Protein AF-A0A2V8R215-F1 (afdb_monomer_lite)

pLDDT: mean 82.57, std 12.53, range [35.72, 97.81]

Foldseek 3Di:
DDPVVVVVVVLVVVVVCLVVVLVVVQVVQVVVQVVVDDPDRDDDDQRQPQDPCCFAPHPNHQAKHFPDDVVVVVVCVVVLNPDGGDIPAPCLVVQLVVLCVVLPDDPPDDPVSVVVSSVSSNCSSCVRGRHGHPVRVVSSVCSVCVVCCVVVVPDDPPDD

Structure (mmCIF, N/CA/C/O backbone):
data_AF-A0A2V8R215-F1
#
_entry.id   AF-A0A2V8R215-F1
#
loop_
_atom_site.group_PDB
_atom_site.id
_atom_site.type_symbol
_atom_site.label_atom_id
_atom_site.label_alt_id
_atom_site.label_comp_id
_atom_site.label_asym_id
_atom_site.label_entity_id
_atom_site.label_seq_id
_atom_site.pdbx_PDB_ins_code
_atom_site.Cartn_x
_atom_site.Cartn_y
_atom_site.Cartn_z
_atom_site.occupancy
_atom_site.B_iso_or_equiv
_atom_site.auth_seq_id
_atom_site.auth_comp_id
_atom_site.auth_asym_id
_atom_site.auth_atom_id
_atom_site.pdbx_PDB_model_num
ATOM 1 N N . MET A 1 1 ? -11.428 26.345 6.101 1.00 66.50 1 MET A N 1
ATOM 2 C CA . MET A 1 1 ? -11.129 25.395 5.012 1.00 66.50 1 MET A CA 1
ATOM 3 C C . MET A 1 1 ? -12.229 24.346 4.995 1.00 66.50 1 MET A C 1
ATOM 5 O O . MET A 1 1 ? -12.501 23.766 6.042 1.00 66.50 1 MET A O 1
ATOM 9 N N . SER A 1 2 ? -12.919 24.167 3.873 1.00 89.88 2 SER A N 1
ATOM 10 C CA . SER A 1 2 ? -14.016 23.202 3.738 1.00 89.88 2 SER A CA 1
ATOM 11 C C . SER A 1 2 ? -13.491 21.766 3.613 1.00 89.88 2 SER A C 1
ATOM 13 O O . SER A 1 2 ? -12.352 21.540 3.204 1.00 89.88 2 SER A O 1
ATOM 15 N N . SER A 1 3 ? -14.322 20.761 3.914 1.00 77.81 3 SER A N 1
ATOM 16 C CA . SER A 1 3 ? -13.950 19.346 3.724 1.00 77.81 3 SER A CA 1
ATOM 17 C C . SER A 1 3 ? -13.590 19.017 2.271 1.00 77.81 3 SER A C 1
ATOM 19 O O . SER A 1 3 ? -12.771 18.134 2.025 1.00 77.81 3 SER A O 1
ATOM 21 N N . ARG A 1 4 ? -14.177 19.741 1.311 1.00 79.00 4 ARG A N 1
ATOM 22 C CA . ARG A 1 4 ? -13.870 19.608 -0.113 1.00 79.00 4 ARG A CA 1
ATOM 23 C C . ARG A 1 4 ? -12.467 20.123 -0.434 1.00 79.00 4 ARG A C 1
ATOM 25 O O . ARG A 1 4 ? -11.692 19.396 -1.042 1.00 79.00 4 ARG A O 1
ATOM 32 N N . GLU A 1 5 ? -12.117 21.312 0.053 1.00 85.12 5 GLU A N 1
ATOM 33 C CA . GLU A 1 5 ? -10.774 21.889 -0.114 1.00 85.12 5 GLU A CA 1
ATOM 34 C C . GLU A 1 5 ? -9.690 21.008 0.525 1.00 85.12 5 GLU A C 1
ATOM 36 O O . GLU A 1 5 ? -8.615 20.825 -0.044 1.00 85.12 5 GLU A O 1
ATOM 41 N N . VAL A 1 6 ? -9.974 20.423 1.697 1.00 82.25 6 VAL A N 1
ATOM 42 C CA . VAL A 1 6 ? -9.078 19.451 2.348 1.00 82.25 6 VAL A CA 1
ATOM 43 C C . VAL A 1 6 ? -8.839 18.247 1.436 1.00 82.25 6 VAL A C 1
ATOM 45 O O . VAL A 1 6 ? -7.693 17.858 1.222 1.00 82.25 6 VAL A O 1
ATOM 48 N N . LEU A 1 7 ? -9.905 17.655 0.889 1.00 79.50 7 LEU A N 1
ATOM 49 C CA . LEU A 1 7 ? -9.808 16.476 0.029 1.00 79.50 7 LEU A CA 1
ATOM 50 C C . LEU A 1 7 ? -9.047 16.768 -1.271 1.00 79.50 7 LEU A C 1
ATOM 52 O O . LEU A 1 7 ? -8.211 15.962 -1.683 1.00 79.50 7 LEU A O 1
ATOM 56 N N . GLU A 1 8 ? -9.305 17.914 -1.898 1.00 84.88 8 GLU A N 1
ATOM 57 C CA . GLU A 1 8 ? -8.614 18.348 -3.117 1.00 84.88 8 GLU A CA 1
ATOM 58 C C . GLU A 1 8 ? -7.108 18.524 -2.863 1.00 84.88 8 GLU A C 1
ATOM 60 O O . GLU A 1 8 ? -6.291 17.979 -3.608 1.00 84.88 8 GLU A O 1
ATOM 65 N N . ARG A 1 9 ? -6.725 19.172 -1.752 1.00 87.31 9 ARG A N 1
ATOM 66 C CA . ARG A 1 9 ? -5.313 19.309 -1.350 1.00 87.31 9 ARG A CA 1
ATOM 67 C C . ARG A 1 9 ? -4.648 17.968 -1.047 1.00 87.31 9 ARG A C 1
ATOM 69 O O . ARG A 1 9 ? -3.540 17.721 -1.510 1.00 87.31 9 ARG A O 1
ATOM 76 N N . LEU A 1 10 ? -5.315 17.082 -0.304 1.00 85.56 10 LEU A N 1
ATOM 77 C CA . LEU A 1 10 ? -4.786 15.743 -0.013 1.00 85.56 10 LEU A CA 1
ATOM 78 C C . LEU A 1 10 ? -4.576 14.926 -1.292 1.00 85.56 10 LEU A C 1
ATOM 80 O O . LEU A 1 10 ? -3.570 14.232 -1.421 1.00 85.56 10 LEU A O 1
ATOM 84 N N . THR A 1 11 ? -5.495 15.044 -2.251 1.00 83.19 11 THR A N 1
ATOM 85 C CA . THR A 1 11 ? -5.386 14.379 -3.555 1.00 83.19 11 THR A CA 1
ATOM 86 C C . THR A 1 11 ? -4.185 14.905 -4.342 1.00 83.19 11 THR A C 1
ATOM 88 O O . THR A 1 11 ? -3.406 14.110 -4.869 1.00 83.19 11 THR A O 1
ATOM 91 N N . ALA A 1 12 ? -3.997 16.228 -4.385 1.00 88.50 12 ALA A N 1
ATOM 92 C CA . ALA A 1 12 ? -2.854 16.849 -5.051 1.00 88.50 12 ALA A CA 1
ATOM 93 C C . ALA A 1 12 ? -1.520 16.413 -4.420 1.00 88.50 12 ALA A C 1
ATOM 95 O O . ALA A 1 12 ? -0.647 15.915 -5.129 1.00 88.50 12 ALA A O 1
ATOM 96 N N . ASN A 1 13 ? -1.407 16.488 -3.091 1.00 91.31 13 ASN A N 1
ATOM 97 C CA . ASN A 1 13 ? -0.198 16.089 -2.366 1.00 91.31 13 ASN A CA 1
ATOM 98 C C . ASN A 1 13 ? 0.120 14.600 -2.557 1.00 91.31 13 ASN A C 1
ATOM 100 O O . ASN A 1 13 ? 1.275 14.222 -2.738 1.00 91.31 13 ASN A O 1
ATOM 104 N N . SER A 1 14 ? -0.901 13.737 -2.541 1.00 87.31 14 SER A N 1
ATOM 105 C CA . SER A 1 14 ? -0.717 12.302 -2.768 1.00 87.31 14 SER A CA 1
ATOM 106 C C . SER A 1 14 ? -0.212 12.013 -4.184 1.00 87.31 14 SER A C 1
ATOM 108 O O . SER A 1 14 ? 0.665 11.164 -4.352 1.00 87.31 14 SER A O 1
ATOM 110 N N . LYS A 1 15 ? -0.716 12.739 -5.191 1.00 87.88 15 LYS A N 1
ATOM 111 C CA . LYS A 1 15 ? -0.246 12.634 -6.577 1.00 87.88 15 LYS A CA 1
ATOM 112 C C . LYS A 1 15 ? 1.205 13.093 -6.718 1.00 87.88 15 LYS A C 1
ATOM 114 O O . LYS A 1 15 ? 1.992 12.396 -7.355 1.00 87.88 15 LYS A O 1
ATOM 119 N N . GLU A 1 16 ? 1.557 14.226 -6.120 1.00 93.19 16 GLU A N 1
ATOM 120 C CA . GLU A 1 16 ? 2.923 14.751 -6.143 1.00 93.19 16 GLU A CA 1
ATOM 121 C C . GLU A 1 16 ? 3.900 13.776 -5.477 1.00 93.19 16 GLU A C 1
ATOM 123 O O . GLU A 1 16 ? 4.909 13.403 -6.076 1.00 93.19 16 GLU A O 1
ATOM 128 N N . TRP A 1 17 ? 3.554 13.266 -4.291 1.00 92.12 17 TRP A N 1
ATOM 129 C CA . TRP A 1 17 ? 4.353 12.255 -3.602 1.00 92.12 17 TRP A CA 1
ATOM 130 C C . TRP A 1 17 ? 4.524 10.981 -4.437 1.00 92.12 17 TRP A C 1
ATOM 132 O O . TRP A 1 17 ? 5.635 10.459 -4.543 1.00 92.12 17 TRP A O 1
ATOM 142 N N . TYR A 1 18 ? 3.458 10.490 -5.077 1.00 90.31 18 TYR A N 1
ATOM 143 C CA . TYR A 1 18 ? 3.530 9.320 -5.957 1.00 90.31 18 TYR A CA 1
ATOM 144 C C . TYR A 1 18 ? 4.496 9.560 -7.125 1.00 90.31 18 TYR A C 1
ATOM 146 O O . TYR A 1 18 ? 5.336 8.714 -7.421 1.00 90.31 18 TYR A O 1
ATOM 154 N N . GLN A 1 19 ? 4.429 10.719 -7.776 1.00 92.50 19 GLN A N 1
ATOM 155 C CA . GLN A 1 19 ? 5.313 11.038 -8.900 1.00 92.50 19 GLN A CA 1
ATOM 156 C C . GLN A 1 19 ? 6.774 11.186 -8.455 1.00 92.50 19 GLN A C 1
ATOM 158 O O . GLN A 1 19 ? 7.668 10.595 -9.065 1.00 92.50 19 GLN A O 1
ATOM 163 N N . ALA A 1 20 ? 7.012 11.932 -7.375 1.00 95.56 20 ALA A N 1
ATOM 164 C CA . ALA A 1 20 ? 8.348 12.188 -6.852 1.00 95.56 20 ALA A CA 1
ATOM 165 C C . ALA A 1 20 ? 9.027 10.908 -6.340 1.00 95.56 20 ALA A C 1
ATOM 167 O O . ALA A 1 20 ? 10.179 10.646 -6.685 1.00 95.56 20 ALA A O 1
ATOM 168 N N . SER A 1 21 ? 8.309 10.075 -5.579 1.00 95.12 21 SER A N 1
ATOM 169 C CA . SER A 1 21 ? 8.847 8.815 -5.046 1.00 95.12 21 SER A CA 1
ATOM 170 C C . SER A 1 21 ? 9.216 7.828 -6.154 1.00 95.12 21 SER A C 1
ATOM 172 O O . SER A 1 21 ? 10.317 7.282 -6.137 1.00 95.12 21 SER A O 1
ATOM 174 N N . ASN A 1 22 ? 8.358 7.647 -7.165 1.00 95.25 22 ASN A N 1
ATOM 175 C CA . ASN A 1 22 ? 8.663 6.782 -8.309 1.00 95.25 22 ASN A CA 1
ATOM 176 C C . ASN A 1 22 ? 9.898 7.263 -9.083 1.00 95.25 22 ASN A C 1
ATOM 178 O O . ASN A 1 22 ? 10.742 6.450 -9.459 1.00 95.25 22 ASN A O 1
ATOM 182 N N . LYS A 1 23 ? 10.027 8.579 -9.307 1.00 96.25 23 LYS A N 1
ATOM 183 C CA . LYS A 1 23 ? 11.207 9.158 -9.960 1.00 96.25 23 LYS A CA 1
ATOM 184 C C . LYS A 1 23 ? 12.477 8.888 -9.148 1.00 96.25 23 LYS A C 1
ATOM 186 O O . LYS A 1 23 ? 13.444 8.370 -9.704 1.00 96.25 23 LYS A O 1
ATOM 191 N N . ALA A 1 24 ? 12.447 9.184 -7.849 1.00 97.81 24 ALA A N 1
ATOM 192 C CA . ALA A 1 24 ? 13.592 9.016 -6.958 1.00 97.81 24 ALA A CA 1
ATOM 193 C C . ALA A 1 24 ? 14.030 7.546 -6.837 1.00 97.81 24 ALA A C 1
ATOM 195 O O . ALA A 1 24 ? 15.220 7.246 -6.893 1.00 97.81 24 ALA A O 1
ATOM 196 N N . LEU A 1 25 ? 13.083 6.608 -6.732 1.00 96.88 25 LEU A N 1
ATOM 197 C CA . LEU A 1 25 ? 13.391 5.175 -6.668 1.00 96.88 25 LEU A CA 1
ATOM 198 C C . LEU A 1 25 ? 13.966 4.654 -7.992 1.00 96.88 25 LEU A C 1
ATOM 200 O O . LEU A 1 25 ? 14.941 3.904 -7.985 1.00 96.88 25 LEU A O 1
ATOM 204 N N . ALA A 1 26 ? 13.426 5.090 -9.134 1.00 95.75 26 ALA A N 1
ATOM 205 C CA . ALA A 1 26 ? 13.988 4.750 -10.439 1.00 95.75 26 ALA A CA 1
ATOM 206 C C . ALA A 1 26 ? 15.409 5.315 -10.623 1.00 95.75 26 ALA A C 1
ATOM 208 O O . ALA A 1 26 ? 16.271 4.649 -11.196 1.00 95.75 26 ALA A O 1
ATOM 209 N N . GLU A 1 27 ? 15.668 6.534 -10.144 1.00 96.88 27 GLU A N 1
ATOM 210 C CA . GLU A 1 27 ? 17.003 7.148 -10.119 1.00 96.88 27 GLU A CA 1
ATOM 211 C C . GLU A 1 27 ? 17.980 6.362 -9.246 1.00 96.88 27 GLU A C 1
ATOM 213 O O . GLU A 1 27 ? 19.096 6.078 -9.685 1.00 96.88 27 GLU A O 1
ATOM 218 N N . ALA A 1 28 ? 17.546 5.945 -8.055 1.00 96.81 28 ALA A N 1
ATOM 219 C CA . ALA A 1 28 ? 18.349 5.122 -7.159 1.00 96.81 28 ALA A CA 1
ATOM 220 C C . ALA A 1 28 ? 18.746 3.791 -7.816 1.00 96.81 28 ALA A C 1
ATOM 222 O O . ALA A 1 28 ? 19.914 3.410 -7.770 1.00 96.81 28 ALA A O 1
ATOM 223 N N . VAL A 1 29 ? 17.812 3.122 -8.502 1.00 95.12 29 VAL A N 1
ATOM 224 C CA . VAL A 1 29 ? 18.106 1.887 -9.247 1.00 95.12 29 VAL A CA 1
ATOM 225 C C . VAL A 1 29 ? 19.137 2.123 -10.355 1.00 95.12 29 VAL A C 1
ATOM 227 O O . VAL A 1 29 ? 20.076 1.338 -10.485 1.00 95.12 29 VAL A O 1
ATOM 230 N N . ARG A 1 30 ? 19.021 3.219 -11.121 1.00 93.62 30 ARG A N 1
ATOM 231 C CA . ARG A 1 30 ? 20.016 3.562 -12.155 1.00 93.62 30 ARG A CA 1
ATOM 232 C C . ARG A 1 30 ? 21.403 3.788 -11.562 1.00 93.62 30 ARG A C 1
ATOM 234 O O . ARG A 1 30 ? 22.377 3.282 -12.111 1.00 93.62 30 ARG A O 1
ATOM 241 N N . LYS A 1 31 ? 21.487 4.507 -10.440 1.00 94.56 31 LYS A N 1
ATOM 242 C CA . LYS A 1 31 ? 22.751 4.750 -9.737 1.00 94.56 31 LYS A CA 1
ATOM 243 C C . LYS A 1 31 ? 23.404 3.437 -9.296 1.00 94.56 31 LYS A C 1
ATOM 245 O O . LYS A 1 31 ? 24.568 3.213 -9.606 1.00 94.56 31 LYS A O 1
ATOM 250 N N . VAL A 1 32 ? 22.638 2.546 -8.665 1.00 94.75 32 VAL A N 1
ATOM 251 C CA . VAL A 1 32 ? 23.131 1.231 -8.225 1.00 94.75 32 VAL A CA 1
ATOM 252 C C . VAL A 1 32 ? 23.619 0.391 -9.407 1.00 94.75 32 VAL A C 1
ATOM 254 O O . VAL A 1 32 ? 24.705 -0.176 -9.351 1.00 94.75 32 VAL A O 1
ATOM 257 N N . ASN A 1 33 ? 22.863 0.329 -10.508 1.00 93.62 33 ASN A N 1
ATOM 258 C CA . ASN A 1 33 ? 23.301 -0.413 -11.695 1.00 93.62 33 ASN A CA 1
ATOM 259 C C . ASN A 1 33 ? 24.587 0.167 -12.313 1.00 93.62 33 ASN A C 1
ATOM 261 O O . ASN A 1 33 ? 25.419 -0.605 -12.786 1.00 93.62 33 ASN A O 1
ATOM 265 N N . ALA A 1 34 ? 24.773 1.492 -12.292 1.00 91.50 34 ALA A N 1
ATOM 266 C CA . ALA A 1 34 ? 25.997 2.132 -12.778 1.00 91.50 34 ALA A CA 1
ATOM 267 C C . ALA A 1 34 ? 27.217 1.794 -11.902 1.00 91.50 34 ALA A C 1
ATOM 269 O O . ALA A 1 34 ? 28.279 1.475 -12.432 1.00 91.50 34 ALA A O 1
ATOM 270 N N . GLU A 1 35 ? 27.054 1.809 -10.575 1.00 92.44 35 GLU A N 1
ATOM 271 C CA . GLU A 1 35 ? 28.108 1.458 -9.609 1.00 92.44 35 GLU A CA 1
ATOM 272 C C . GLU A 1 35 ? 28.523 -0.015 -9.699 1.00 92.44 35 GLU A C 1
ATOM 274 O O . GLU A 1 35 ? 29.696 -0.348 -9.547 1.00 92.44 35 GLU A O 1
ATOM 279 N N . LEU A 1 36 ? 27.570 -0.908 -9.976 1.00 88.12 36 LEU A N 1
ATOM 280 C CA . LEU A 1 36 ? 27.823 -2.344 -10.064 1.00 88.12 36 LEU A CA 1
ATOM 281 C C . LEU A 1 36 ? 28.703 -2.745 -11.260 1.00 88.12 36 LEU A C 1
ATOM 283 O O . LEU A 1 36 ? 29.271 -3.839 -11.230 1.00 88.12 36 LEU A O 1
ATOM 287 N N . GLY A 1 37 ? 28.817 -1.909 -12.298 1.00 77.44 37 GLY A N 1
ATOM 288 C CA . GLY A 1 37 ? 29.616 -2.187 -13.497 1.00 77.44 37 GLY A CA 1
ATOM 289 C C . GLY A 1 37 ? 29.199 -3.453 -14.273 1.00 77.44 37 GLY A C 1
ATOM 290 O O . GLY A 1 37 ? 28.336 -4.230 -13.859 1.00 77.44 37 GLY A O 1
ATOM 291 N N . GLY A 1 38 ? 29.822 -3.681 -15.435 1.00 71.25 38 GLY A N 1
ATOM 292 C CA . GLY A 1 38 ? 29.685 -4.943 -16.183 1.00 71.25 38 GLY A CA 1
ATOM 293 C C . GLY A 1 38 ? 28.562 -5.013 -17.228 1.00 71.25 38 GLY A C 1
ATOM 294 O O . GLY A 1 38 ? 28.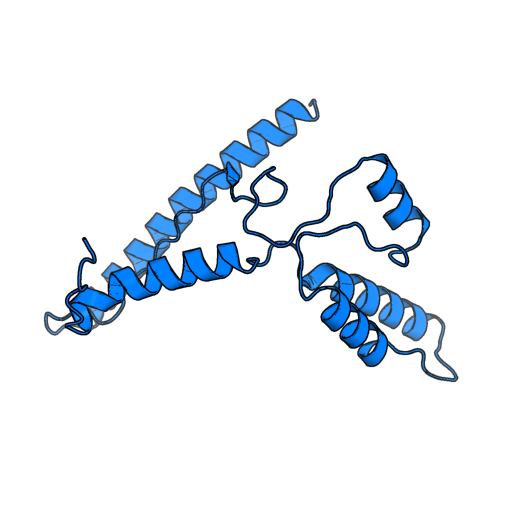216 -6.108 -17.661 1.00 71.25 38 GLY A O 1
ATOM 295 N N . GLY A 1 39 ? 27.984 -3.878 -17.643 1.00 73.50 39 GLY A N 1
ATOM 296 C CA . GLY A 1 39 ? 27.100 -3.776 -18.820 1.00 73.50 39 GLY A CA 1
ATOM 297 C C . GLY A 1 39 ? 25.723 -4.452 -18.714 1.00 73.50 39 GLY A C 1
ATOM 298 O O . GLY A 1 39 ? 24.908 -4.300 -19.619 1.00 73.50 39 GLY A O 1
ATOM 299 N N . ARG A 1 40 ? 25.438 -5.168 -17.618 1.00 79.50 40 ARG A N 1
ATOM 300 C CA . ARG A 1 40 ? 24.162 -5.849 -17.366 1.00 79.50 40 ARG A CA 1
ATOM 301 C C . ARG A 1 40 ? 23.434 -5.218 -16.182 1.00 79.50 40 ARG A C 1
ATOM 303 O O . ARG A 1 40 ? 23.963 -5.193 -15.072 1.00 79.50 40 ARG A O 1
ATOM 310 N N . GLU A 1 41 ? 22.198 -4.778 -16.404 1.00 83.44 41 GLU A N 1
ATOM 311 C CA . GLU A 1 41 ? 21.308 -4.328 -15.329 1.00 83.44 41 GLU A CA 1
ATOM 312 C C . GLU A 1 41 ? 20.982 -5.494 -14.380 1.00 83.44 41 GLU A C 1
ATOM 314 O O . GLU A 1 41 ? 20.612 -6.585 -14.824 1.00 83.44 41 GLU A O 1
ATOM 319 N N . ARG A 1 42 ? 21.142 -5.276 -13.068 1.00 87.00 42 ARG A N 1
ATOM 320 C CA . ARG A 1 42 ? 20.879 -6.293 -12.029 1.00 87.00 42 ARG A CA 1
ATOM 321 C C . ARG A 1 42 ? 19.663 -5.970 -11.175 1.00 87.00 42 ARG A C 1
ATOM 323 O O . ARG A 1 42 ? 19.068 -6.869 -10.591 1.00 87.00 42 ARG A O 1
ATOM 330 N N . VAL A 1 43 ? 19.318 -4.691 -11.084 1.00 91.00 43 VAL A N 1
ATOM 331 C CA . VAL A 1 43 ? 18.191 -4.194 -10.301 1.00 91.00 43 VAL A CA 1
ATOM 332 C C . VAL A 1 43 ? 17.230 -3.478 -11.239 1.00 91.00 43 VAL A C 1
ATOM 334 O O . VAL A 1 43 ? 17.655 -2.699 -12.089 1.00 91.00 43 VAL A O 1
ATOM 337 N N . THR A 1 44 ? 15.931 -3.705 -11.070 1.00 91.19 44 THR A N 1
ATOM 338 C CA . THR A 1 44 ? 14.886 -3.042 -11.857 1.00 91.19 44 THR A CA 1
ATOM 339 C C . THR A 1 44 ? 13.866 -2.425 -10.915 1.00 91.19 44 THR A C 1
ATOM 341 O O . THR A 1 44 ? 13.443 -3.048 -9.943 1.00 91.19 44 THR A O 1
ATOM 344 N N . PHE A 1 45 ? 13.458 -1.190 -11.203 1.00 93.75 45 PHE A N 1
ATOM 345 C CA . PHE A 1 45 ? 12.386 -0.540 -10.465 1.00 93.75 45 PHE A CA 1
ATOM 346 C C . PHE A 1 45 ? 11.022 -0.946 -11.033 1.00 93.75 45 PHE A C 1
ATOM 348 O O . PHE A 1 45 ? 10.726 -0.667 -12.195 1.00 93.75 45 PHE A O 1
ATOM 355 N N . ALA A 1 46 ? 10.181 -1.564 -10.200 1.00 93.31 46 ALA A N 1
ATOM 356 C CA . ALA A 1 46 ? 8.811 -1.907 -10.559 1.00 93.31 46 ALA A CA 1
ATOM 357 C C . ALA A 1 46 ? 7.837 -0.791 -10.183 1.00 93.31 46 ALA A C 1
ATOM 359 O O . ALA A 1 46 ? 7.405 -0.677 -9.036 1.00 93.31 46 ALA A O 1
ATOM 360 N N . ARG A 1 47 ? 7.474 0.031 -11.171 1.00 92.19 47 ARG A N 1
ATOM 361 C CA . ARG A 1 47 ? 6.446 1.057 -10.995 1.00 92.19 47 ARG A CA 1
ATOM 362 C C . ARG A 1 47 ? 5.063 0.418 -10.999 1.00 92.19 47 ARG A C 1
ATOM 364 O O . ARG A 1 47 ? 4.672 -0.212 -11.977 1.00 92.19 47 ARG A O 1
ATOM 371 N N . ILE A 1 48 ? 4.310 0.645 -9.930 1.00 88.88 48 ILE A N 1
ATOM 372 C CA . ILE A 1 48 ? 2.921 0.201 -9.825 1.00 88.88 48 ILE A CA 1
ATOM 373 C C . ILE A 1 48 ? 2.008 1.333 -10.264 1.00 88.88 48 ILE A C 1
ATOM 375 O O . ILE A 1 48 ? 1.996 2.387 -9.633 1.00 88.88 48 ILE A O 1
ATOM 379 N N . GLU A 1 49 ? 1.218 1.108 -11.310 1.00 83.25 49 GLU A N 1
ATOM 380 C CA . GLU A 1 49 ? 0.223 2.076 -11.767 1.00 83.25 49 GLU A CA 1
ATOM 381 C C . GLU A 1 49 ? -0.965 2.131 -10.806 1.00 83.25 49 GLU A C 1
ATOM 383 O O . GLU A 1 49 ? -1.940 1.386 -10.925 1.00 83.25 49 GLU A O 1
ATOM 388 N N . CYS A 1 50 ? -0.888 3.034 -9.832 1.00 77.12 50 CYS A N 1
ATOM 389 C CA . CYS A 1 50 ? -1.979 3.296 -8.905 1.00 77.12 50 CYS A CA 1
ATOM 390 C C . CYS A 1 50 ? -2.753 4.537 -9.360 1.00 77.12 50 CYS A C 1
ATOM 392 O O . CYS A 1 50 ? -2.356 5.673 -9.095 1.00 77.12 50 CYS A O 1
ATOM 394 N N . SER A 1 51 ? -3.859 4.328 -10.079 1.00 82.00 51 SER A N 1
ATOM 395 C CA . SER A 1 51 ? -4.744 5.432 -10.455 1.00 82.00 51 SER A CA 1
ATOM 396 C C . SER A 1 51 ? -5.456 6.011 -9.218 1.00 82.00 51 SER A C 1
ATOM 398 O O . SER A 1 51 ? -5.665 5.299 -8.227 1.00 82.00 51 SER A O 1
ATOM 400 N N . PRO A 1 52 ? -5.900 7.282 -9.255 1.00 80.81 52 PRO A N 1
ATOM 401 C CA . PRO A 1 52 ? -6.684 7.866 -8.163 1.00 80.81 52 PRO A CA 1
ATOM 402 C C . PRO A 1 52 ? -7.926 7.039 -7.803 1.00 80.81 52 PRO A C 1
ATOM 404 O O . PRO A 1 52 ? -8.293 6.934 -6.636 1.00 80.81 52 PRO A O 1
ATOM 407 N N . ASP A 1 53 ? -8.531 6.368 -8.786 1.00 83.19 53 ASP A N 1
ATOM 408 C CA . ASP A 1 53 ? -9.696 5.509 -8.570 1.00 83.19 53 ASP A CA 1
ATOM 409 C C . ASP A 1 53 ? -9.392 4.246 -7.761 1.00 83.19 53 ASP A C 1
ATOM 411 O O . ASP A 1 53 ? -10.306 3.656 -7.181 1.00 83.19 53 ASP A O 1
ATOM 415 N N . TYR A 1 54 ? -8.127 3.828 -7.722 1.00 87.44 54 TYR A N 1
ATOM 416 C CA . TYR A 1 54 ? -7.651 2.654 -6.988 1.00 87.44 54 TYR A CA 1
ATOM 417 C C . TYR A 1 54 ? -7.096 3.004 -5.607 1.00 87.44 54 TYR A C 1
ATOM 419 O O . TYR A 1 54 ? -6.862 2.105 -4.795 1.00 87.44 54 TYR A O 1
ATOM 427 N N . SER A 1 55 ? -6.957 4.296 -5.312 1.00 83.94 55 SER A N 1
ATOM 428 C CA . SER A 1 55 ? -6.432 4.805 -4.049 1.00 83.94 55 SER A CA 1
ATOM 429 C C . SER A 1 55 ? -7.339 4.490 -2.859 1.00 83.94 55 SER A C 1
ATOM 431 O O . SER A 1 55 ? -8.497 4.080 -2.998 1.00 83.94 55 SER A O 1
ATOM 433 N N . PHE A 1 56 ? -6.803 4.662 -1.652 1.00 80.62 56 PHE A N 1
ATOM 434 C CA . PHE A 1 56 ? -7.541 4.406 -0.420 1.00 80.62 56 PHE A CA 1
ATOM 435 C C . PHE A 1 56 ? -8.828 5.237 -0.360 1.00 80.62 56 PHE A C 1
ATOM 437 O O . PHE A 1 56 ? -8.825 6.432 -0.644 1.00 80.62 56 PHE A O 1
ATOM 444 N N . ALA A 1 57 ? -9.929 4.595 0.037 1.00 75.06 57 ALA A N 1
ATOM 445 C CA . ALA A 1 57 ? -11.261 5.195 0.147 1.00 75.06 57 ALA A CA 1
ATOM 446 C C . ALA A 1 57 ? -11.898 5.710 -1.163 1.00 75.06 57 ALA A C 1
ATOM 448 O O . ALA A 1 57 ? -12.989 6.283 -1.113 1.00 75.06 57 ALA A O 1
ATOM 449 N N . ALA A 1 58 ? -11.284 5.467 -2.325 1.00 79.75 58 ALA A N 1
ATOM 450 C CA . ALA A 1 58 ? -11.941 5.643 -3.615 1.00 79.75 58 ALA A CA 1
ATOM 451 C C . ALA A 1 58 ? -13.022 4.568 -3.835 1.00 79.75 58 ALA A C 1
ATOM 453 O O . ALA A 1 58 ? -12.967 3.475 -3.266 1.00 79.75 58 ALA A O 1
ATOM 454 N N . ARG A 1 59 ? -14.005 4.847 -4.702 1.00 79.31 59 ARG A N 1
ATOM 455 C CA . ARG A 1 59 ? -15.101 3.899 -4.996 1.00 79.31 59 ARG A CA 1
ATOM 456 C C . ARG A 1 59 ? -14.604 2.563 -5.553 1.00 79.31 59 ARG A C 1
ATOM 458 O O . ARG A 1 59 ? -15.203 1.535 -5.265 1.00 79.31 59 ARG A O 1
ATOM 465 N N . ARG A 1 60 ? -13.526 2.584 -6.343 1.00 84.00 60 ARG A N 1
ATOM 466 C CA . ARG A 1 60 ? -12.914 1.403 -6.975 1.00 84.00 60 ARG A CA 1
ATOM 467 C C . ARG A 1 60 ? -11.582 1.037 -6.321 1.00 84.00 60 ARG A C 1
ATOM 469 O O . ARG A 1 60 ? -10.682 0.540 -6.993 1.00 84.00 60 ARG A O 1
ATOM 476 N N . THR A 1 61 ? -11.450 1.315 -5.023 1.00 86.50 61 THR A N 1
ATOM 477 C CA . THR A 1 61 ? -10.199 1.104 -4.298 1.00 86.50 61 THR A CA 1
ATOM 478 C C . THR A 1 61 ? -9.686 -0.329 -4.458 1.00 86.50 61 THR A C 1
ATOM 480 O O . THR A 1 61 ? -10.437 -1.303 -4.356 1.00 86.50 61 THR A O 1
ATOM 483 N N . ARG A 1 62 ? -8.383 -0.448 -4.708 1.00 89.06 62 ARG A N 1
ATOM 484 C CA . ARG A 1 62 ? -7.656 -1.725 -4.764 1.00 89.06 62 ARG A CA 1
ATOM 485 C C . ARG A 1 62 ? -6.959 -2.033 -3.443 1.00 89.06 62 ARG A C 1
ATOM 487 O O . ARG A 1 62 ? -6.122 -2.923 -3.358 1.00 89.06 62 ARG A O 1
ATOM 494 N N . LEU A 1 63 ? -7.309 -1.278 -2.408 1.00 87.44 63 LEU A N 1
ATOM 495 C CA . LEU A 1 63 ? -6.815 -1.443 -1.058 1.00 87.44 63 LEU A CA 1
ATOM 496 C C . LEU A 1 63 ? -7.961 -1.936 -0.177 1.00 87.44 63 LEU A C 1
ATOM 498 O O . LEU A 1 63 ? -9.126 -1.574 -0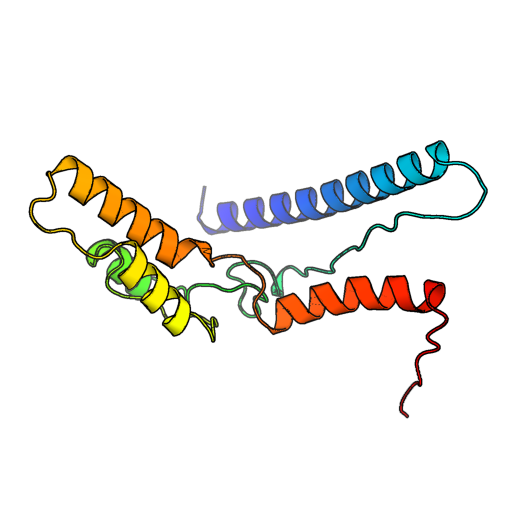.381 1.00 87.44 63 LEU A O 1
ATOM 502 N N . TRP A 1 64 ? -7.642 -2.756 0.816 1.00 85.25 64 TRP A N 1
ATOM 503 C CA . TRP A 1 64 ? -8.590 -3.088 1.863 1.00 85.25 64 TRP A CA 1
ATOM 504 C C . TRP A 1 64 ? -8.978 -1.815 2.603 1.00 85.25 64 TRP A C 1
ATOM 506 O O . TRP A 1 64 ? -8.147 -1.074 3.137 1.00 85.25 64 TRP A O 1
ATOM 516 N N . GLY A 1 65 ? -10.274 -1.542 2.595 1.00 74.81 65 GLY A N 1
ATOM 517 C CA . GLY A 1 65 ? -10.845 -0.322 3.131 1.00 74.81 65 GLY A CA 1
ATOM 518 C C . GLY A 1 65 ? -12.062 -0.603 3.988 1.00 74.81 65 GLY A C 1
ATOM 519 O O . GLY A 1 65 ? -12.606 -1.707 4.026 1.00 74.81 65 GLY A O 1
ATOM 520 N N . LEU A 1 66 ? -12.508 0.435 4.681 1.00 69.44 66 LEU A N 1
ATOM 521 C CA . LEU A 1 66 ? -13.782 0.428 5.380 1.00 69.44 66 LEU A CA 1
ATOM 522 C C . LEU A 1 66 ? -14.849 1.016 4.457 1.00 69.44 66 LEU A C 1
ATOM 524 O O . LEU A 1 66 ? -14.610 2.016 3.779 1.00 69.44 66 LEU A O 1
ATOM 528 N N . ASN A 1 67 ? -16.048 0.447 4.474 1.00 61.53 67 ASN A N 1
ATOM 529 C CA . ASN A 1 67 ? -17.200 1.036 3.815 1.00 61.53 67 ASN A CA 1
ATOM 530 C C . ASN A 1 67 ? -17.631 2.284 4.609 1.00 61.53 67 ASN A C 1
ATOM 532 O O . ASN A 1 67 ? -18.258 2.187 5.670 1.00 61.53 67 ASN A O 1
ATOM 536 N N . ARG A 1 68 ? -17.203 3.460 4.132 1.00 55.84 68 ARG A N 1
ATOM 537 C CA . ARG A 1 68 ? -17.382 4.764 4.786 1.00 55.84 68 ARG A CA 1
ATOM 538 C C . ARG A 1 68 ? -18.824 5.258 4.641 1.00 55.84 68 ARG A C 1
ATOM 540 O O . ARG A 1 68 ? -19.126 6.099 3.804 1.00 55.84 68 ARG A O 1
ATOM 547 N N . SER A 1 69 ? -19.712 4.764 5.498 1.00 61.38 69 SER A N 1
ATOM 548 C CA . SER A 1 69 ? -20.972 5.446 5.811 1.00 61.38 69 SER A CA 1
ATOM 549 C C . SER A 1 69 ? -20.765 6.309 7.067 1.00 61.38 69 SER A C 1
ATOM 551 O O . SER A 1 69 ? -20.272 5.770 8.063 1.00 61.38 69 SER A O 1
ATOM 553 N N . PRO A 1 70 ? -21.134 7.609 7.067 1.00 64.00 70 PRO A N 1
ATOM 554 C CA . PRO A 1 70 ? -20.994 8.491 8.233 1.00 64.00 70 PRO A CA 1
ATOM 555 C C . PRO A 1 70 ? -21.643 7.913 9.497 1.00 64.00 70 PRO A C 1
ATOM 557 O O . PRO A 1 70 ? -21.031 7.883 10.562 1.00 64.00 70 PRO A O 1
ATOM 560 N N . PHE A 1 71 ? -22.841 7.343 9.347 1.00 66.19 71 PHE A N 1
ATOM 561 C CA . PHE A 1 71 ? -23.565 6.657 10.416 1.00 66.19 71 PHE A CA 1
ATOM 562 C C . PHE A 1 71 ? -22.779 5.464 10.979 1.00 66.19 71 PHE A C 1
ATOM 564 O O . PHE A 1 71 ? -22.691 5.264 12.188 1.00 66.19 71 PHE A O 1
ATOM 571 N N . ARG A 1 72 ? -22.150 4.675 10.102 1.00 65.50 72 ARG A N 1
ATOM 572 C CA . ARG A 1 72 ? -21.406 3.485 10.523 1.00 65.50 72 ARG A CA 1
ATOM 573 C C . ARG A 1 72 ? -20.066 3.834 11.177 1.00 65.50 72 ARG A C 1
ATOM 575 O O . ARG A 1 72 ? -19.662 3.143 12.106 1.00 65.50 72 ARG A O 1
ATOM 582 N N . MET A 1 73 ? -19.403 4.912 10.747 1.00 63.47 73 MET A N 1
ATOM 583 C CA . MET A 1 73 ? -18.194 5.420 11.412 1.00 63.47 73 MET A CA 1
ATOM 584 C C . MET A 1 73 ? -18.479 5.852 12.856 1.00 63.47 73 MET A C 1
ATOM 586 O O . MET A 1 73 ? -17.700 5.521 13.747 1.00 63.47 73 MET A O 1
ATOM 590 N N . ALA A 1 74 ? -19.615 6.515 13.104 1.00 64.12 74 ALA A N 1
ATOM 591 C CA . ALA A 1 74 ? -20.041 6.856 14.462 1.00 64.12 74 ALA A CA 1
ATOM 592 C C . ALA A 1 74 ? -20.235 5.596 15.330 1.00 64.12 74 ALA A C 1
ATOM 594 O O . ALA A 1 74 ? -19.759 5.540 16.460 1.00 64.12 74 ALA A O 1
ATOM 595 N N . LEU A 1 75 ? -20.836 4.540 14.772 1.00 66.81 75 LEU A N 1
ATOM 596 C CA . LEU A 1 75 ? -21.014 3.243 15.441 1.00 66.81 75 LEU A CA 1
ATOM 597 C C . LEU A 1 75 ? -19.694 2.554 15.826 1.00 66.81 75 LEU A C 1
ATOM 599 O O . LEU A 1 75 ? -19.618 1.918 16.876 1.00 66.81 75 LEU A O 1
ATOM 603 N N . VAL A 1 76 ? -18.636 2.678 15.022 1.00 62.75 76 VAL A N 1
ATOM 604 C CA . VAL A 1 76 ? -17.309 2.130 15.365 1.00 62.75 76 VAL A CA 1
ATOM 605 C C . VAL A 1 76 ? -16.712 2.828 16.578 1.00 62.75 76 VAL A C 1
ATOM 607 O O . VAL A 1 76 ? -16.217 2.158 17.486 1.00 62.75 76 VAL A O 1
ATOM 610 N N . ILE A 1 77 ? -16.769 4.161 16.587 1.00 64.25 77 ILE A N 1
ATOM 611 C CA . ILE A 1 77 ? -16.233 4.990 17.671 1.00 64.25 77 ILE A CA 1
ATOM 612 C C . ILE A 1 77 ? -16.998 4.692 18.963 1.00 64.25 77 ILE A C 1
ATOM 614 O O . ILE A 1 77 ? -16.390 4.378 19.983 1.00 64.25 77 ILE A O 1
ATOM 618 N N . LEU A 1 78 ? -18.332 4.693 18.895 1.00 66.19 78 LEU A N 1
ATOM 619 C CA . LEU A 1 78 ? -19.202 4.418 20.041 1.00 66.19 78 LEU A CA 1
ATOM 620 C C . LEU A 1 78 ? -19.069 2.982 20.568 1.00 66.19 78 LEU A C 1
ATOM 622 O O . LEU A 1 78 ? -19.248 2.744 21.758 1.00 66.19 78 LEU A O 1
ATOM 626 N N . SER A 1 79 ? -18.734 2.018 19.707 1.00 65.19 79 SER A N 1
ATOM 627 C CA . SER A 1 79 ? -18.570 0.614 20.103 1.00 65.19 79 SER A CA 1
ATOM 628 C C . SER A 1 79 ? -17.141 0.232 20.498 1.00 65.19 79 SER A C 1
ATOM 630 O O . SER A 1 79 ? -16.885 -0.955 20.711 1.00 65.19 79 SER A O 1
ATOM 632 N N . LEU A 1 80 ? -16.206 1.189 20.580 1.00 67.62 80 LEU A N 1
ATOM 633 C CA . LEU A 1 80 ? -14.78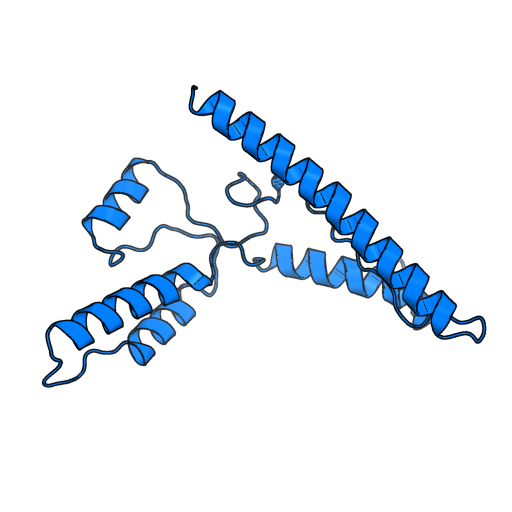3 0.929 20.848 1.00 67.62 80 LEU A CA 1
ATOM 634 C C . LEU A 1 80 ? -14.203 -0.152 19.913 1.00 67.62 80 LEU A C 1
ATOM 636 O O . LEU A 1 80 ? -13.486 -1.055 20.341 1.00 67.62 80 LEU A O 1
ATOM 640 N N . GLY A 1 81 ? -14.577 -0.120 18.630 1.00 59.41 81 GLY A N 1
ATOM 641 C CA . GLY A 1 81 ? -14.103 -1.091 17.638 1.00 59.41 81 GLY A CA 1
ATOM 642 C C . GLY A 1 81 ? -14.674 -2.509 17.776 1.00 59.41 81 GLY A C 1
ATOM 643 O O . GLY A 1 81 ? -14.194 -3.421 17.094 1.00 59.41 81 GLY A O 1
ATOM 644 N N . ARG A 1 82 ? -15.702 -2.724 18.613 1.00 63.78 82 ARG A N 1
ATOM 645 C CA . ARG A 1 82 ? -16.438 -4.002 18.665 1.00 63.78 82 ARG A CA 1
ATOM 646 C C . ARG A 1 82 ? -17.232 -4.256 17.388 1.00 63.78 82 ARG A C 1
ATOM 648 O O . ARG A 1 82 ? -17.341 -5.405 16.972 1.00 63.78 82 ARG A O 1
ATOM 655 N N . ILE A 1 83 ? -17.751 -3.201 16.763 1.00 63.38 83 ILE A N 1
ATOM 656 C CA . ILE A 1 83 ? -18.482 -3.291 15.499 1.00 63.38 83 ILE A CA 1
ATOM 657 C C . ILE A 1 83 ? -17.506 -3.063 14.348 1.00 63.38 83 ILE A C 1
ATOM 659 O O . ILE A 1 83 ? -16.854 -2.024 14.255 1.00 63.38 83 ILE A O 1
ATOM 663 N N . LEU A 1 84 ? -17.412 -4.046 13.455 1.00 59.50 84 LEU A N 1
ATOM 664 C CA . LEU A 1 84 ? -16.582 -3.973 12.257 1.00 59.50 84 LEU A CA 1
ATOM 665 C C . LEU A 1 84 ? -17.392 -3.339 11.120 1.00 59.50 84 LEU A C 1
ATOM 667 O O . LEU A 1 84 ? -18.477 -3.810 10.784 1.00 59.50 84 LEU A O 1
ATOM 671 N N . LEU A 1 85 ? -16.863 -2.287 10.487 1.00 62.88 85 LEU A N 1
ATOM 672 C CA . LEU A 1 85 ? -17.456 -1.766 9.248 1.00 62.88 85 LEU A CA 1
ATOM 673 C C . LEU A 1 85 ? -17.417 -2.848 8.171 1.00 62.88 85 LEU A C 1
ATOM 675 O O . LEU A 1 85 ? -16.455 -3.611 8.139 1.00 62.88 85 LEU A O 1
ATOM 679 N N . PRO A 1 86 ? -18.373 -2.896 7.236 1.00 63.47 86 PRO A N 1
ATOM 680 C CA . PRO A 1 86 ? -18.202 -3.719 6.051 1.00 63.47 86 PRO A CA 1
ATOM 681 C C . PRO A 1 86 ? -16.908 -3.326 5.341 1.00 63.47 86 PRO A C 1
ATOM 683 O O . PRO A 1 86 ? -16.518 -2.158 5.339 1.00 63.47 86 PRO A O 1
ATOM 686 N N . SER A 1 87 ? -16.229 -4.302 4.765 1.00 69.06 87 SER A N 1
ATOM 687 C CA . SER A 1 87 ? -14.969 -4.109 4.061 1.00 69.06 87 SER A CA 1
ATOM 688 C C . SER A 1 87 ? -14.936 -5.028 2.857 1.00 69.06 87 SER A C 1
ATOM 690 O O . SER A 1 87 ? -15.551 -6.091 2.875 1.00 69.06 87 SER A O 1
ATOM 692 N N . ASN A 1 88 ? -14.212 -4.607 1.830 1.00 73.00 88 ASN A N 1
ATOM 693 C CA . ASN A 1 88 ? -13.822 -5.423 0.683 1.00 73.00 88 ASN A CA 1
ATOM 694 C C . ASN A 1 88 ? -12.658 -6.372 1.032 1.00 73.00 88 ASN A C 1
ATOM 696 O O . ASN A 1 88 ? -11.829 -6.656 0.181 1.00 73.00 88 ASN A O 1
ATOM 700 N N . ASP A 1 89 ? -12.548 -6.762 2.299 1.00 78.19 89 ASP A N 1
ATOM 701 C CA . ASP A 1 89 ? -11.505 -7.624 2.830 1.00 78.19 89 ASP A CA 1
ATOM 702 C C . ASP A 1 89 ? -12.065 -9.027 3.057 1.00 78.19 89 ASP A C 1
ATOM 704 O O . ASP A 1 89 ? -12.629 -9.347 4.108 1.00 78.19 89 ASP A O 1
ATOM 708 N N . GLU A 1 90 ? -11.900 -9.862 2.038 1.00 80.25 90 GLU A N 1
ATOM 709 C CA . GLU A 1 90 ? -12.248 -11.281 2.025 1.00 80.25 90 GLU A CA 1
ATOM 710 C C . GLU A 1 90 ? -11.673 -12.077 3.210 1.00 80.25 90 GLU A C 1
ATOM 712 O O . GLU A 1 90 ? -12.336 -12.990 3.707 1.00 80.25 90 GLU A O 1
ATOM 717 N N . VAL A 1 91 ? -10.491 -11.713 3.721 1.00 82.88 91 VAL A N 1
ATOM 718 C CA . VAL A 1 91 ? -9.821 -12.419 4.831 1.00 82.88 91 VAL A CA 1
ATOM 719 C C . VAL A 1 91 ? -10.015 -11.727 6.182 1.00 82.88 91 VAL A C 1
ATOM 721 O O . VAL A 1 91 ? -9.450 -12.151 7.196 1.00 82.88 91 VAL A O 1
ATOM 724 N N . ARG A 1 92 ? -10.866 -10.693 6.253 1.00 80.62 92 ARG A N 1
ATOM 725 C CA . ARG A 1 92 ? -11.077 -9.913 7.480 1.00 80.62 92 ARG A CA 1
ATOM 726 C C . ARG A 1 92 ? -11.516 -10.759 8.658 1.00 80.62 92 ARG A C 1
ATOM 728 O O . ARG A 1 92 ? -11.072 -10.523 9.776 1.00 80.62 92 ARG A O 1
ATOM 735 N N . ARG A 1 93 ? -12.406 -11.724 8.415 1.00 82.38 93 ARG A N 1
ATOM 736 C CA . ARG A 1 93 ? -12.920 -12.614 9.466 1.00 82.38 93 ARG A CA 1
ATOM 737 C C . ARG A 1 93 ? -11.795 -13.434 10.092 1.00 82.38 93 ARG A C 1
ATOM 739 O O . ARG A 1 93 ? -11.706 -13.491 11.313 1.00 82.38 93 ARG A O 1
ATOM 746 N N . GLN A 1 94 ? -10.909 -13.987 9.267 1.00 86.81 94 GLN A N 1
ATOM 747 C CA . GLN A 1 94 ? -9.753 -14.751 9.734 1.00 86.81 94 GLN A CA 1
ATOM 748 C C . GLN A 1 94 ? -8.778 -13.866 10.522 1.00 86.81 94 GLN A C 1
ATOM 750 O O . GLN A 1 94 ? -8.330 -14.252 11.599 1.00 86.81 94 GLN A O 1
ATOM 755 N N . ARG A 1 95 ? -8.506 -12.645 10.043 1.00 85.12 95 ARG A N 1
ATOM 756 C CA . ARG A 1 95 ? -7.677 -11.678 10.780 1.00 85.12 95 ARG A CA 1
ATOM 757 C C . ARG A 1 95 ? -8.287 -11.251 12.105 1.00 85.12 95 ARG A C 1
ATOM 759 O O . ARG A 1 95 ? -7.579 -11.203 13.102 1.00 85.12 95 ARG A O 1
ATOM 766 N N . ALA A 1 96 ? -9.586 -10.961 12.129 1.00 85.06 96 ALA A N 1
ATOM 767 C CA . ALA A 1 96 ? -10.282 -10.593 13.354 1.00 85.06 96 ALA A CA 1
ATOM 768 C C . ALA A 1 96 ? -10.186 -11.716 14.396 1.00 85.06 96 ALA A C 1
ATOM 770 O O . ALA A 1 96 ? -9.839 -11.432 15.537 1.00 85.06 96 ALA A O 1
ATOM 771 N N . ALA A 1 97 ? -10.378 -12.974 13.982 1.00 89.69 97 ALA A N 1
ATOM 772 C CA . ALA A 1 97 ? -10.191 -14.134 14.852 1.00 89.69 97 ALA A CA 1
ATOM 773 C C . ALA A 1 97 ? -8.745 -14.245 15.369 1.00 89.69 97 ALA A C 1
ATOM 775 O O . ALA A 1 97 ? -8.532 -14.461 16.558 1.00 89.69 97 ALA A O 1
ATOM 776 N N . SER A 1 98 ? -7.747 -14.016 14.509 1.00 92.38 98 SER A N 1
ATOM 777 C CA . SER A 1 98 ? -6.341 -13.984 14.932 1.00 92.38 98 SER A CA 1
ATOM 778 C C . SER A 1 98 ? -6.067 -12.875 15.952 1.00 92.38 98 SER A C 1
ATOM 780 O O . SER A 1 98 ? -5.354 -13.110 16.922 1.00 92.38 98 SER A O 1
ATOM 782 N N . CYS A 1 99 ? -6.630 -11.678 15.765 1.00 90.81 99 CYS A N 1
ATOM 783 C CA . CYS A 1 99 ? -6.500 -10.586 16.730 1.00 90.81 99 CYS A CA 1
ATOM 784 C C . CYS A 1 99 ? -7.177 -10.925 18.064 1.00 90.81 99 CYS A C 1
ATOM 786 O O . CYS A 1 99 ? -6.633 -10.602 19.118 1.00 90.81 99 CYS A O 1
ATOM 788 N N . ASP A 1 100 ? -8.353 -11.556 18.025 1.00 91.50 100 ASP A N 1
ATOM 789 C CA . ASP A 1 100 ? -9.083 -11.974 19.224 1.00 91.50 100 ASP A CA 1
ATOM 790 C C . ASP A 1 100 ? -8.289 -13.019 20.028 1.00 91.50 100 ASP A C 1
ATOM 792 O O . ASP A 1 100 ? -8.248 -12.923 21.253 1.00 91.50 100 ASP A O 1
ATOM 796 N N . GLU A 1 101 ? -7.601 -13.950 19.357 1.00 94.38 101 GLU A N 1
ATOM 797 C CA . GLU A 1 101 ? -6.739 -14.945 20.013 1.00 94.38 101 GLU A CA 1
ATOM 798 C C . GLU A 1 101 ? -5.471 -14.314 20.608 1.00 94.38 101 GLU A C 1
ATOM 800 O O . GLU A 1 101 ? -5.144 -14.555 21.770 1.00 94.38 101 GLU A O 1
ATOM 805 N N . VAL A 1 102 ? -4.773 -13.460 19.846 1.00 94.62 102 VAL A N 1
ATOM 806 C CA . VAL A 1 102 ? -3.532 -12.801 20.300 1.00 94.62 102 VAL A CA 1
ATOM 807 C C . VAL A 1 102 ? -3.790 -11.885 21.497 1.00 94.62 102 VAL A C 1
ATOM 809 O O . VAL A 1 102 ? -3.018 -11.880 22.453 1.00 94.62 102 VAL A O 1
ATOM 812 N N . TYR A 1 103 ? -4.890 -11.128 21.474 1.00 93.50 103 TYR A N 1
ATOM 813 C CA . 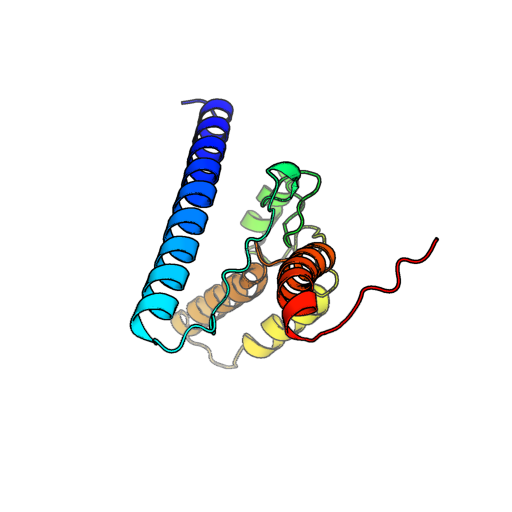TYR A 1 103 ? -5.249 -10.176 22.531 1.00 93.50 103 TYR A CA 1
ATOM 814 C C . TYR A 1 103 ? -6.372 -10.691 23.438 1.00 93.50 103 TYR A C 1
ATOM 816 O O . TYR A 1 103 ? -7.148 -9.899 24.003 1.00 93.50 103 TYR A O 1
ATOM 824 N N . LYS A 1 104 ? -6.454 -12.018 23.602 1.00 94.50 104 LYS A N 1
ATOM 825 C CA . LYS A 1 104 ? -7.407 -12.647 24.515 1.00 94.50 104 LYS A CA 1
ATOM 826 C C . LYS A 1 104 ? -7.213 -12.143 25.938 1.00 94.50 104 LYS A C 1
ATOM 828 O O . LYS A 1 104 ? -6.108 -11.820 26.379 1.00 94.50 104 LYS A O 1
ATOM 833 N N . ARG A 1 105 ? -8.323 -12.036 26.663 1.00 93.25 105 ARG A N 1
ATOM 834 C CA . ARG A 1 105 ? -8.318 -11.525 28.032 1.00 93.25 105 ARG A CA 1
ATOM 835 C C . ARG A 1 105 ? -7.544 -12.478 28.941 1.00 93.25 105 ARG A C 1
ATOM 837 O O . ARG A 1 105 ? -7.831 -13.670 28.955 1.00 93.25 105 ARG A O 1
ATOM 844 N N . GLN A 1 106 ? -6.616 -11.929 29.717 1.00 92.38 106 GLN A N 1
ATOM 845 C CA . GLN A 1 106 ? -5.867 -12.682 30.718 1.00 92.38 106 GLN A CA 1
ATOM 846 C C . GLN A 1 106 ? -6.575 -12.599 32.080 1.00 92.38 106 GLN A C 1
ATOM 848 O O . GLN A 1 106 ? -7.120 -11.537 32.416 1.00 92.38 106 GLN A O 1
ATOM 853 N N . PRO A 1 107 ? -6.604 -13.689 32.868 1.00 90.44 107 PRO A N 1
ATOM 854 C CA . PRO A 1 107 ? -7.058 -13.619 34.249 1.00 90.44 107 PRO A CA 1
ATOM 855 C C . PRO A 1 107 ? -6.105 -12.720 35.051 1.00 90.44 107 PRO A C 1
ATOM 857 O O . PRO A 1 107 ? -4.895 -12.763 34.856 1.00 90.44 107 PRO A O 1
ATOM 860 N N . ASN A 1 108 ? -6.662 -11.908 35.951 1.00 92.69 108 ASN A N 1
ATOM 861 C CA . ASN A 1 108 ? -5.918 -11.000 36.837 1.00 92.69 108 ASN A CA 1
ATOM 862 C C . ASN A 1 108 ? -5.128 -9.874 36.132 1.00 92.69 108 ASN A C 1
ATOM 864 O O . ASN A 1 108 ? -4.129 -9.402 36.667 1.00 92.69 108 ASN A O 1
ATOM 868 N N . GLU A 1 109 ? -5.580 -9.408 34.960 1.00 92.75 109 GLU A N 1
ATOM 869 C CA . GLU A 1 109 ? -4.996 -8.225 34.304 1.00 92.75 109 GLU A CA 1
ATOM 870 C C . GLU A 1 109 ? -5.110 -6.966 35.192 1.00 92.75 109 GLU A C 1
ATOM 872 O O . GLU A 1 109 ? -6.185 -6.662 35.723 1.00 92.75 109 GLU A O 1
ATOM 877 N N . THR A 1 110 ? -4.020 -6.200 35.325 1.00 95.94 110 THR A N 1
ATOM 878 C CA . THR A 1 110 ? -4.074 -4.856 35.921 1.00 95.94 110 THR A CA 1
ATOM 879 C C . THR A 1 110 ? -4.831 -3.895 34.999 1.00 95.94 110 THR A C 1
ATOM 881 O O . THR A 1 110 ? -5.011 -4.146 33.803 1.00 95.94 110 THR A O 1
ATOM 884 N N . SER A 1 111 ? -5.261 -2.746 35.528 1.00 93.56 111 SER A N 1
ATOM 885 C CA . SER A 1 111 ? -5.923 -1.709 34.722 1.00 93.56 111 SER A CA 1
ATOM 886 C C . SER A 1 111 ? -5.064 -1.230 33.545 1.00 93.56 111 SER A C 1
ATOM 888 O O . SER A 1 111 ? -5.596 -0.945 32.471 1.00 93.56 111 SER A O 1
ATOM 890 N N . GLU A 1 112 ? -3.745 -1.167 33.729 1.00 94.88 112 GLU A N 1
ATOM 891 C CA . GLU A 1 112 ? -2.802 -0.761 32.686 1.00 94.88 112 GLU A CA 1
ATOM 892 C C . GLU A 1 112 ? -2.661 -1.833 31.601 1.00 94.88 112 GLU A C 1
ATOM 894 O O . GLU A 1 112 ? -2.886 -1.541 30.427 1.00 94.88 112 GLU A O 1
ATOM 899 N N . GLN A 1 113 ? -2.440 -3.091 31.994 1.00 94.38 113 GLN A N 1
ATOM 900 C CA . GLN A 1 113 ? -2.360 -4.228 31.069 1.00 94.38 113 GLN A CA 1
ATOM 901 C C . GLN A 1 113 ? -3.645 -4.386 30.250 1.00 94.38 113 GLN A C 1
ATOM 903 O O . GLN A 1 113 ? -3.610 -4.633 29.043 1.00 94.38 113 GLN A O 1
ATOM 908 N N . LYS A 1 114 ? -4.805 -4.181 30.885 1.00 92.81 114 LYS A N 1
ATOM 909 C CA . LYS A 1 114 ? -6.100 -4.178 30.201 1.00 92.81 114 LYS A CA 1
ATOM 910 C C . LYS A 1 114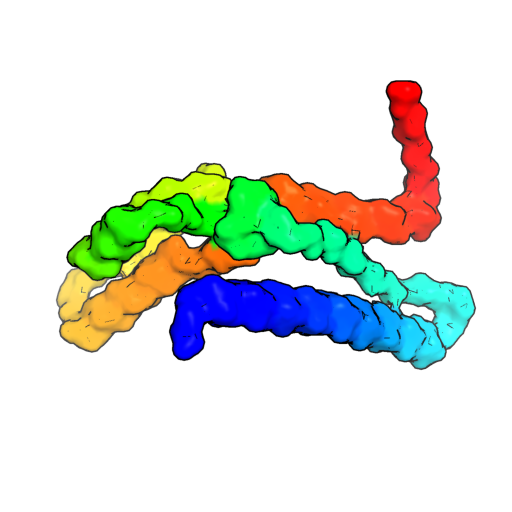 ? -6.167 -3.101 29.119 1.00 92.81 114 LYS A C 1
ATOM 912 O O . LYS A 1 114 ? -6.663 -3.374 28.024 1.00 92.81 114 LYS A O 1
ATOM 917 N N . ARG A 1 115 ? -5.692 -1.885 29.412 1.00 91.00 115 ARG A N 1
ATOM 918 C CA . ARG A 1 115 ? -5.682 -0.762 28.462 1.00 91.00 115 ARG A CA 1
ATOM 919 C C . ARG A 1 115 ? -4.745 -1.042 27.291 1.00 91.00 115 ARG A C 1
ATOM 921 O O . ARG A 1 115 ? -5.144 -0.862 26.144 1.00 91.00 115 ARG A O 1
ATOM 928 N N . GLU A 1 116 ? -3.537 -1.522 27.563 1.00 92.94 116 GLU A N 1
ATOM 929 C CA . GLU A 1 116 ? -2.569 -1.893 26.525 1.00 92.94 116 GLU A CA 1
ATOM 930 C C . GLU A 1 116 ? -3.108 -2.990 25.610 1.00 92.94 116 GLU A C 1
ATOM 932 O O . GLU A 1 116 ? -3.079 -2.848 24.387 1.00 92.94 116 GLU A O 1
ATOM 937 N N . ARG A 1 117 ? -3.695 -4.044 26.189 1.00 93.06 117 ARG A N 1
ATOM 938 C CA . ARG A 1 117 ? -4.321 -5.131 25.432 1.00 93.06 117 ARG A CA 1
ATOM 939 C C . ARG A 1 117 ? -5.452 -4.625 24.540 1.00 93.06 117 ARG A C 1
ATOM 941 O O . ARG A 1 117 ? -5.525 -5.015 23.379 1.00 93.06 117 ARG A O 1
ATOM 948 N N . GLN A 1 118 ? -6.330 -3.762 25.054 1.00 88.44 118 GLN A N 1
ATOM 949 C CA . GLN A 1 118 ? -7.421 -3.171 24.266 1.00 88.44 118 GLN A CA 1
ATOM 950 C C . GLN A 1 118 ? -6.899 -2.294 23.122 1.00 88.44 118 GLN A C 1
ATOM 952 O O . GLN A 1 118 ? -7.414 -2.378 22.007 1.00 88.44 118 GLN A O 1
ATOM 957 N N . ASN A 1 119 ? -5.856 -1.500 23.372 1.00 87.06 119 ASN A N 1
ATOM 958 C CA . ASN A 1 119 ? -5.222 -0.678 22.346 1.00 87.06 119 ASN A CA 1
ATOM 959 C C . ASN A 1 119 ? -4.572 -1.544 21.260 1.00 87.06 119 ASN A C 1
ATOM 961 O O . ASN A 1 119 ? -4.814 -1.320 20.076 1.00 87.06 119 ASN A O 1
ATOM 965 N N . GLY A 1 120 ? -3.803 -2.564 21.647 1.00 89.75 120 GLY A N 1
ATOM 966 C CA . GLY A 1 120 ? -3.181 -3.502 20.712 1.00 89.75 120 GLY A CA 1
ATOM 967 C C . GLY A 1 120 ? -4.211 -4.280 19.895 1.00 89.75 120 GLY A C 1
ATOM 968 O O . GLY A 1 120 ? -4.080 -4.395 18.678 1.00 89.75 120 GLY A O 1
ATOM 969 N N . HIS A 1 121 ? -5.295 -4.726 20.532 1.00 88.56 121 HIS A N 1
ATOM 970 C CA . HIS A 1 121 ? -6.412 -5.386 19.856 1.00 88.56 121 HIS A CA 1
ATOM 971 C C . HIS A 1 121 ? -7.065 -4.489 18.802 1.00 88.56 121 HIS A C 1
ATOM 973 O O . HIS A 1 121 ? -7.310 -4.923 17.673 1.00 88.56 121 HIS A O 1
ATOM 979 N N . MET A 1 122 ? -7.298 -3.223 19.153 1.00 83.62 122 MET A N 1
ATOM 980 C CA . MET A 1 122 ? -7.829 -2.219 18.239 1.00 83.62 122 MET A CA 1
ATOM 981 C C . MET A 1 122 ? -6.881 -2.002 17.054 1.00 83.62 122 MET A C 1
ATOM 983 O O . MET A 1 122 ? -7.314 -2.122 15.908 1.00 83.62 122 MET A O 1
ATOM 987 N N . LEU A 1 123 ? -5.586 -1.786 17.306 1.00 85.88 123 LEU A N 1
ATOM 988 C CA . LEU A 1 123 ? -4.577 -1.623 16.255 1.00 85.88 123 LEU A CA 1
ATOM 989 C C . LEU A 1 123 ? -4.503 -2.850 15.336 1.00 85.88 123 LEU A C 1
ATOM 991 O O . LEU A 1 123 ? -4.513 -2.695 14.117 1.00 85.88 123 LEU A O 1
ATOM 995 N N . CYS A 1 124 ? -4.523 -4.062 15.894 1.00 88.00 124 CYS A N 1
ATOM 996 C CA . CYS A 1 124 ? -4.513 -5.309 15.127 1.00 88.00 124 CYS A CA 1
ATOM 997 C C . CYS A 1 124 ? -5.693 -5.392 14.152 1.00 88.00 124 CYS A C 1
ATOM 999 O O . CYS A 1 124 ? -5.514 -5.697 12.971 1.00 88.00 124 CYS A O 1
ATOM 1001 N N . ARG A 1 125 ? -6.902 -5.039 14.609 1.00 82.69 125 ARG A N 1
ATOM 1002 C CA . ARG A 1 125 ? -8.113 -5.046 13.770 1.00 82.69 125 ARG A CA 1
ATOM 1003 C C . ARG A 1 125 ? -8.053 -4.058 12.603 1.00 82.69 125 ARG A C 1
ATOM 1005 O O . ARG A 1 125 ? -8.788 -4.245 11.630 1.00 82.69 125 ARG A O 1
ATOM 1012 N N . TYR A 1 126 ? -7.208 -3.032 12.688 1.00 78.50 126 TYR A N 1
ATOM 1013 C CA . TYR A 1 126 ? -7.075 -1.987 11.672 1.00 78.50 126 TYR A CA 1
ATOM 1014 C C . TYR A 1 126 ? -5.754 -2.007 10.902 1.00 78.50 126 TYR A C 1
ATOM 1016 O O . TYR A 1 126 ? -5.651 -1.300 9.903 1.00 78.50 126 TYR A O 1
ATOM 1024 N N . ALA A 1 127 ? -4.790 -2.846 11.287 1.00 83.94 127 ALA A N 1
ATOM 1025 C CA . ALA A 1 127 ? -3.480 -2.939 10.640 1.00 83.94 127 ALA A CA 1
ATOM 1026 C C . ALA A 1 127 ? -3.570 -3.269 9.141 1.00 83.94 127 ALA A C 1
ATOM 1028 O O . ALA A 1 127 ? -2.725 -2.856 8.363 1.00 83.94 127 ALA A O 1
ATOM 1029 N N . ALA A 1 128 ? -4.621 -3.977 8.724 1.00 81.38 128 ALA A N 1
ATOM 1030 C CA . ALA A 1 128 ? -4.865 -4.333 7.329 1.00 81.38 128 ALA A CA 1
ATOM 1031 C C . ALA A 1 128 ? -5.324 -3.167 6.437 1.00 81.38 128 ALA A C 1
ATOM 1033 O O . ALA A 1 128 ? -5.323 -3.298 5.212 1.00 81.38 128 ALA A O 1
ATOM 1034 N N . LEU A 1 129 ? -5.777 -2.054 7.018 1.00 82.19 129 LEU A N 1
ATOM 1035 C CA . LEU A 1 129 ? -6.334 -0.953 6.243 1.00 82.19 129 LEU A CA 1
ATOM 1036 C C . LEU A 1 129 ? -5.264 -0.285 5.386 1.00 82.19 129 LEU A C 1
ATOM 1038 O O . LEU A 1 129 ? -4.192 0.063 5.867 1.00 82.19 129 LEU A O 1
ATOM 1042 N N . GLY A 1 130 ? -5.584 -0.075 4.112 1.00 82.19 130 GLY A N 1
ATOM 1043 C CA . GLY A 1 130 ? -4.655 0.517 3.154 1.00 82.19 130 GLY A CA 1
ATOM 1044 C C . GLY A 1 130 ? -3.674 -0.477 2.529 1.00 82.19 130 GLY A C 1
ATOM 1045 O O . GLY A 1 130 ? -2.969 -0.093 1.602 1.00 82.19 130 GLY A O 1
ATOM 1046 N N . HIS A 1 131 ? -3.659 -1.747 2.950 1.00 88.38 131 HIS A N 1
ATOM 1047 C CA . HIS A 1 131 ? -2.930 -2.791 2.226 1.00 88.38 131 HIS A CA 1
ATOM 1048 C C . HIS A 1 131 ? -3.666 -3.199 0.941 1.00 88.38 131 HIS A C 1
ATOM 1050 O O . HIS A 1 131 ? -4.892 -3.079 0.892 1.00 88.38 131 HIS A O 1
ATOM 1056 N N . PRO A 1 132 ? -2.961 -3.702 -0.091 1.00 89.12 132 PRO A N 1
ATOM 1057 C CA . PRO A 1 132 ? -3.599 -4.204 -1.303 1.00 89.12 132 PRO A CA 1
ATOM 1058 C C . PRO A 1 132 ? -4.621 -5.303 -0.998 1.00 89.12 132 PRO A C 1
ATOM 1060 O O . PRO A 1 132 ? -4.334 -6.228 -0.240 1.00 89.12 132 PRO A O 1
ATOM 1063 N N . ASN A 1 133 ? -5.805 -5.206 -1.603 1.00 88.12 133 ASN A N 1
ATOM 1064 C CA . ASN A 1 133 ? -6.744 -6.327 -1.659 1.00 88.12 133 ASN A CA 1
ATOM 1065 C C . ASN A 1 133 ? -6.316 -7.329 -2.737 1.00 88.12 133 ASN A C 1
ATOM 1067 O O . ASN A 1 133 ? -5.282 -7.127 -3.372 1.00 88.12 133 ASN A O 1
ATOM 1071 N N . ARG A 1 134 ? -7.088 -8.396 -2.980 1.00 87.94 134 ARG A N 1
ATOM 1072 C CA . ARG A 1 134 ? -6.743 -9.381 -4.020 1.00 87.94 134 ARG A CA 1
ATOM 1073 C C . ARG A 1 134 ? -6.423 -8.745 -5.379 1.00 87.94 134 ARG A C 1
ATOM 1075 O O . ARG A 1 134 ? -5.389 -9.056 -5.962 1.00 87.94 134 ARG A O 1
ATOM 1082 N N . ASP A 1 135 ? -7.269 -7.839 -5.860 1.00 88.94 135 ASP A N 1
ATOM 1083 C CA . ASP A 1 135 ? -7.056 -7.178 -7.153 1.00 88.94 135 ASP A CA 1
ATOM 1084 C C . ASP A 1 135 ? -5.855 -6.226 -7.118 1.00 88.94 135 ASP A C 1
ATOM 1086 O O . ASP A 1 135 ? -5.105 -6.128 -8.085 1.00 88.94 135 ASP A O 1
ATOM 1090 N N . GLY A 1 136 ? -5.642 -5.536 -5.996 1.00 90.25 136 GLY A N 1
ATOM 1091 C CA . GLY A 1 136 ? -4.444 -4.734 -5.773 1.00 90.25 136 GLY A CA 1
ATOM 1092 C C . GLY A 1 136 ? -3.179 -5.584 -5.796 1.00 90.25 136 GLY A C 1
ATOM 1093 O O . GLY A 1 136 ? -2.218 -5.227 -6.461 1.00 90.25 136 GLY A O 1
ATOM 1094 N N . ALA A 1 137 ? -3.182 -6.736 -5.131 1.00 91.50 137 ALA A N 1
ATOM 1095 C CA . ALA A 1 137 ? -2.055 -7.658 -5.130 1.00 91.50 137 ALA A CA 1
ATOM 1096 C C . ALA A 1 137 ? -1.741 -8.166 -6.546 1.00 91.50 137 ALA A C 1
ATOM 1098 O O . ALA A 1 137 ? -0.568 -8.245 -6.908 1.00 91.50 137 ALA A O 1
ATOM 1099 N N . LEU A 1 138 ? -2.767 -8.430 -7.364 1.00 91.88 138 LEU A N 1
ATOM 1100 C CA . LEU A 1 138 ? -2.590 -8.768 -8.778 1.00 91.88 138 LEU A CA 1
ATOM 1101 C C . LEU A 1 138 ? -1.933 -7.626 -9.562 1.00 91.88 138 LEU A C 1
ATOM 1103 O O . LEU A 1 138 ? -0.972 -7.879 -10.277 1.00 91.88 138 LEU A O 1
ATOM 1107 N N . LEU A 1 139 ? -2.354 -6.370 -9.364 1.00 91.31 139 LEU A N 1
ATOM 1108 C CA . LEU A 1 139 ? -1.702 -5.215 -10.003 1.00 91.31 139 LEU A CA 1
ATOM 1109 C C . LEU A 1 139 ? -0.209 -5.119 -9.654 1.00 91.31 139 LEU A C 1
ATOM 1111 O O . LEU A 1 139 ? 0.611 -4.810 -10.519 1.00 91.31 139 LEU A O 1
ATOM 1115 N N . TYR A 1 140 ? 0.150 -5.391 -8.397 1.00 91.75 140 TYR A N 1
ATOM 1116 C CA . TYR A 1 140 ? 1.550 -5.420 -7.966 1.00 91.75 140 TYR A CA 1
ATOM 1117 C C . TYR A 1 140 ? 2.319 -6.576 -8.613 1.00 91.75 140 TYR A C 1
ATOM 1119 O O . TYR A 1 140 ? 3.424 -6.371 -9.118 1.00 91.75 140 TYR A O 1
ATOM 1127 N N . ALA A 1 141 ? 1.736 -7.776 -8.617 1.00 93.38 141 ALA A N 1
ATOM 1128 C CA . ALA A 1 141 ? 2.339 -8.953 -9.228 1.00 93.38 141 ALA A CA 1
ATOM 1129 C C . ALA A 1 141 ? 2.564 -8.744 -10.732 1.00 93.38 141 ALA A C 1
ATOM 1131 O O . ALA A 1 141 ? 3.679 -8.936 -11.207 1.00 93.38 141 ALA A O 1
ATOM 1132 N N . ASP A 1 142 ? 1.558 -8.257 -11.459 1.00 92.00 142 ASP A N 1
ATOM 1133 C CA . ASP A 1 142 ? 1.633 -8.011 -12.900 1.00 92.00 142 ASP A CA 1
ATOM 1134 C C . ASP A 1 142 ? 2.717 -6.992 -13.252 1.00 92.00 142 ASP A C 1
ATOM 1136 O O . ASP A 1 142 ? 3.478 -7.204 -14.198 1.00 92.00 142 ASP A O 1
ATOM 1140 N N . ALA A 1 143 ? 2.836 -5.904 -12.485 1.00 92.00 143 ALA A N 1
ATOM 1141 C CA . ALA A 1 143 ? 3.881 -4.907 -12.702 1.00 92.00 143 ALA A CA 1
ATOM 1142 C C . ALA A 1 143 ? 5.289 -5.512 -12.569 1.00 92.00 143 ALA A C 1
ATOM 1144 O O . ALA A 1 143 ? 6.162 -5.228 -13.389 1.00 92.00 143 ALA A O 1
ATOM 1145 N N . ILE A 1 144 ? 5.503 -6.384 -11.579 1.00 92.00 144 ILE A N 1
ATOM 1146 C CA . ILE A 1 144 ? 6.780 -7.081 -11.383 1.00 92.00 144 ILE A CA 1
ATOM 1147 C C . ILE A 1 144 ? 7.004 -8.104 -12.501 1.00 92.00 144 ILE A C 1
ATOM 1149 O O . ILE A 1 144 ? 8.043 -8.096 -13.160 1.00 92.00 144 ILE A O 1
ATOM 1153 N N . THR A 1 145 ? 6.032 -8.980 -12.752 1.00 91.88 145 THR A N 1
ATOM 1154 C CA . THR A 1 145 ? 6.173 -10.067 -13.724 1.00 91.88 145 THR A CA 1
ATOM 1155 C C . THR A 1 145 ? 6.372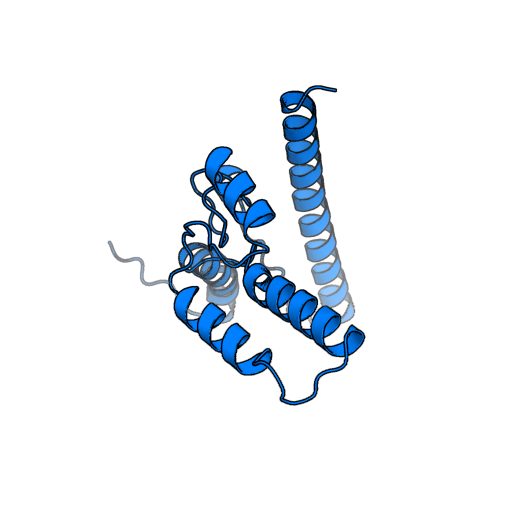 -9.532 -15.139 1.00 91.88 145 THR A C 1
ATOM 1157 O O . THR A 1 145 ? 7.211 -10.057 -15.868 1.00 91.88 145 THR A O 1
ATOM 1160 N N . ASN A 1 146 ? 5.673 -8.465 -15.537 1.00 90.19 146 ASN A N 1
ATOM 1161 C CA . ASN A 1 146 ? 5.841 -7.865 -16.862 1.00 90.19 146 ASN A CA 1
ATOM 1162 C C . ASN A 1 146 ? 7.245 -7.291 -17.082 1.00 90.19 146 ASN A C 1
ATOM 1164 O O . ASN A 1 146 ? 7.757 -7.382 -18.195 1.00 90.19 146 ASN A O 1
ATOM 1168 N N . LEU A 1 147 ? 7.889 -6.770 -16.035 1.00 89.69 147 LEU A N 1
ATOM 1169 C CA . LEU A 1 147 ? 9.275 -6.300 -16.111 1.00 89.69 147 LEU A CA 1
ATOM 1170 C C . LEU A 1 147 ? 10.284 -7.445 -16.186 1.00 89.69 147 LEU A C 1
ATOM 1172 O O . LEU A 1 147 ? 11.319 -7.309 -16.832 1.00 89.69 147 LEU A O 1
ATOM 1176 N N . LEU A 1 148 ? 9.988 -8.579 -15.551 1.00 88.38 148 LEU A N 1
ATOM 1177 C CA . LEU A 1 148 ? 10.888 -9.732 -15.533 1.00 88.38 148 LEU A CA 1
ATOM 1178 C C . LEU A 1 148 ? 10.762 -10.624 -16.775 1.00 88.38 148 LEU A C 1
ATOM 1180 O O . LEU A 1 148 ? 11.730 -11.295 -17.124 1.00 88.38 148 LEU A O 1
ATOM 1184 N N . LYS A 1 149 ? 9.616 -10.629 -17.471 1.00 87.00 149 LYS A N 1
ATOM 1185 C CA . LYS A 1 149 ? 9.379 -11.462 -18.671 1.00 87.00 149 LYS A CA 1
ATOM 1186 C C . LYS A 1 149 ? 10.519 -11.399 -19.705 1.00 87.00 149 LYS A C 1
ATOM 1188 O O . LYS A 1 149 ? 10.992 -12.472 -20.084 1.00 87.00 149 LYS A O 1
ATOM 1193 N N . PRO A 1 150 ? 11.016 -10.213 -20.125 1.00 82.69 150 PRO A N 1
ATOM 1194 C CA . PRO A 1 150 ? 12.129 -10.131 -21.072 1.00 82.69 150 PRO A CA 1
ATOM 1195 C C . PRO A 1 150 ? 13.423 -10.737 -20.518 1.00 82.69 150 PRO A C 1
ATOM 1197 O O . PRO A 1 150 ? 14.114 -11.465 -21.224 1.00 82.69 150 PRO A O 1
ATOM 1200 N N . ALA A 1 151 ? 13.729 -10.485 -19.241 1.00 76.19 151 ALA A N 1
ATOM 1201 C CA . ALA A 1 151 ? 14.939 -10.983 -18.585 1.00 76.19 151 ALA A CA 1
ATOM 1202 C C . ALA A 1 151 ? 14.929 -12.508 -18.384 1.00 76.19 151 ALA A C 1
ATOM 1204 O O . ALA A 1 151 ? 15.989 -13.132 -18.341 1.00 76.19 151 ALA A O 1
ATOM 1205 N N . LEU A 1 152 ? 13.740 -13.101 -18.268 1.00 76.56 152 LEU A N 1
ATOM 1206 C CA . LEU A 1 152 ? 13.533 -14.539 -18.096 1.00 76.56 152 LEU A CA 1
ATOM 1207 C C . LEU A 1 152 ? 13.355 -15.291 -19.425 1.00 76.56 152 LEU A C 1
ATOM 1209 O O . LEU A 1 152 ? 13.186 -16.507 -19.407 1.00 76.56 152 LEU A O 1
ATOM 1213 N N . GLY A 1 153 ? 13.357 -14.598 -20.571 1.00 69.88 153 GLY A N 1
ATOM 1214 C CA . GLY A 1 153 ? 13.107 -15.221 -21.876 1.00 69.88 153 GLY A CA 1
ATOM 1215 C C . GLY A 1 153 ? 11.688 -15.787 -22.029 1.00 69.88 153 GLY A C 1
ATOM 1216 O O . GLY A 1 153 ? 11.446 -16.618 -22.902 1.00 69.88 153 GLY A O 1
ATOM 1217 N N . ILE A 1 154 ? 10.739 -15.351 -21.192 1.00 63.88 154 ILE A N 1
ATOM 1218 C CA . ILE A 1 154 ? 9.342 -15.786 -21.260 1.00 63.88 154 ILE A CA 1
ATOM 1219 C C . ILE A 1 154 ? 8.655 -14.943 -22.334 1.00 63.88 154 ILE A C 1
ATOM 1221 O O . ILE A 1 154 ? 8.114 -13.869 -22.064 1.00 63.88 154 ILE A O 1
ATOM 1225 N N . ILE A 1 155 ? 8.700 -15.428 -23.575 1.00 56.09 155 ILE A N 1
ATOM 1226 C CA . ILE A 1 155 ? 7.896 -14.891 -24.673 1.00 56.09 155 ILE A CA 1
ATOM 1227 C C . ILE A 1 155 ? 6.432 -15.125 -24.296 1.00 56.09 155 ILE A C 1
ATOM 1229 O O . ILE A 1 155 ? 5.990 -16.265 -24.152 1.00 56.09 155 ILE A O 1
ATOM 1233 N N . GLY A 1 156 ? 5.680 -14.044 -24.083 1.00 52.78 156 GLY A N 1
ATOM 1234 C CA . GLY A 1 156 ? 4.248 -14.138 -23.837 1.00 52.78 156 GLY A CA 1
ATOM 1235 C C . GLY A 1 156 ? 3.581 -14.842 -25.013 1.00 52.78 156 GLY A C 1
ATOM 1236 O O . GLY A 1 156 ? 3.586 -14.319 -26.125 1.00 52.78 156 GLY A O 1
ATOM 1237 N N . SER A 1 157 ? 3.002 -16.020 -24.775 1.00 45.91 157 SER A N 1
ATOM 1238 C CA . SER A 1 157 ? 2.011 -16.568 -25.692 1.00 45.91 157 SER A CA 1
ATOM 1239 C C . SER A 1 157 ? 0.820 -15.617 -25.649 1.00 45.91 157 SER A C 1
ATOM 1241 O O . SER A 1 157 ? 0.060 -15.583 -24.681 1.00 45.91 157 SER A O 1
ATOM 1243 N N . SER A 1 158 ? 0.743 -14.743 -26.648 1.00 43.22 158 SER A N 1
ATOM 1244 C CA . SER A 1 158 ? -0.413 -13.894 -26.877 1.00 43.22 158 SER A CA 1
ATOM 1245 C C . SER A 1 158 ? -1.553 -14.816 -27.299 1.00 43.22 158 SER A C 1
ATOM 1247 O O . SER A 1 158 ? -1.578 -15.304 -28.429 1.00 43.22 158 SER A O 1
ATOM 1249 N N . SER A 1 159 ? -2.467 -15.115 -26.379 1.00 43.44 159 SER A N 1
ATOM 1250 C CA . SER A 1 159 ? -3.735 -15.744 -26.738 1.00 43.44 159 SER A CA 1
ATOM 1251 C C . SER A 1 159 ? -4.566 -14.737 -27.531 1.00 43.44 159 SER A C 1
ATOM 1253 O O . SER A 1 159 ? -4.748 -13.607 -27.084 1.00 43.44 159 SER A O 1
ATOM 1255 N N . ARG A 1 160 ? -4.960 -15.196 -28.723 1.00 35.72 160 ARG A N 1
ATOM 1256 C CA . ARG A 1 160 ? -5.858 -14.615 -29.736 1.00 35.72 160 ARG A CA 1
ATOM 1257 C C . ARG A 1 160 ? -6.910 -13.631 -29.236 1.00 35.72 160 ARG A C 1
ATOM 1259 O O . ARG A 1 160 ? -7.599 -13.966 -28.249 1.00 35.72 160 ARG A O 1
#

Secondary structure (DSSP, 8-state):
--HHHHHHHHHHHHHHHHHHHHHHHHHHHHHHHHHH-SSS-----------GGGSTTSTT-SB--B---HHHHHHHHHTTT-SPPPBS-TTHHHHHHHHHHHTPPPTT--HHHHHHHHHHHHHHHHTTTTSB-HHHHHHHHHHHHHHHHHHTT-------

Sequence (160 aa):
MSSREVLERLTANSKEWYQASNKALAEAVRKVNAELGGGRERVTFARIECSPDYSFAARRTRLWGLNRSPFRMALVILSLGRILLPSNDEVRRQRAASCDEVYKRQPNETSEQKRERQNGHMLCRYAALGHPNRDGALLYADAITNLLKPALGIIGSSSR

Radius of gyration: 21.56 Å; chains: 1; bounding box: 53×42×67 Å